Protein AF-A0A4R3ND38-F1 (afdb_monomer_lite)

pLDDT: mean 79.51, std 8.75, range [43.69, 89.25]

Organism: NCBI:txid1324956

Radius of gyration: 15.02 Å; chains: 1; bounding box: 44×27×41 Å

Sequence (92 aa):
MQVSKWAWIAIGNTALGIFTCYLYIYLWVVLEMEQGESILSWKAALSLIVGIIVFFIWNYFMLRKEVKKYWYHSIGFYFGTLLIFILFFISS

Secondary structure (DSSP, 8-state):
----HHHHHHHHHHHHHHHHHHHHHHHHHHHTGGGT--SS-HHHHHHHHHHHHHHHHHHHHHHTTS-THHHHHHHHHHHHHHHHHHHHHHH-

Foldseek 3Di:
DPDDLLNVLLCVLLVLLVVLLVQLVVCCVVPPVVVVDASPDPRSVVSVVVSVVVLCVVCCVSCVPPDPVSVVVSCCSN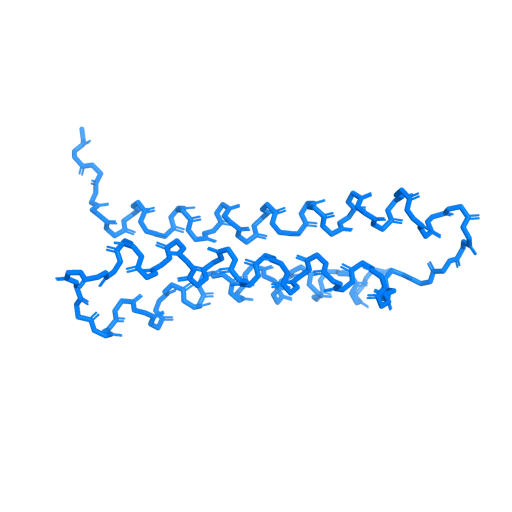VVSVVVSVVVSVVD

Structure (mmCIF, N/CA/C/O backbone):
data_AF-A0A4R3ND38-F1
#
_entry.id   AF-A0A4R3ND38-F1
#
loop_
_atom_site.group_PDB
_atom_site.id
_atom_site.type_symbol
_atom_site.label_atom_id
_atom_site.label_alt_id
_atom_site.label_comp_id
_atom_site.label_asym_id
_atom_site.label_entity_id
_atom_site.label_seq_id
_atom_site.pdbx_PDB_ins_code
_atom_site.Cartn_x
_atom_site.Cartn_y
_atom_site.Cartn_z
_atom_site.occupancy
_atom_site.B_iso_or_equiv
_atom_site.auth_seq_id
_atom_site.auth_comp_id
_atom_site.auth_asym_id
_atom_site.auth_atom_id
_atom_site.pdbx_PDB_model_num
ATOM 1 N N . MET A 1 1 ? -29.669 -1.881 2.500 1.00 43.69 1 MET A N 1
ATOM 2 C CA . MET A 1 1 ? -28.619 -2.493 3.347 1.00 43.69 1 MET A CA 1
ATOM 3 C C . MET A 1 1 ? -27.725 -1.389 3.886 1.00 43.69 1 MET A C 1
ATOM 5 O O . MET A 1 1 ? -27.081 -0.720 3.089 1.00 43.69 1 MET A O 1
ATOM 9 N N . GLN A 1 2 ? -27.707 -1.149 5.200 1.00 60.31 2 GLN A N 1
ATOM 10 C CA . GLN A 1 2 ? -26.678 -0.294 5.800 1.00 60.31 2 GLN A CA 1
ATOM 11 C C . GLN A 1 2 ? -25.371 -1.091 5.813 1.00 60.31 2 GLN A C 1
ATOM 13 O O . GLN A 1 2 ? -25.217 -2.029 6.590 1.00 60.31 2 GLN A O 1
ATOM 18 N N . VAL A 1 3 ? -24.467 -0.779 4.885 1.00 68.31 3 VAL A N 1
ATOM 19 C CA . VAL A 1 3 ? -23.129 -1.378 4.852 1.00 68.31 3 VAL A CA 1
ATOM 20 C C . VAL A 1 3 ? -22.424 -1.004 6.154 1.00 68.31 3 VAL A C 1
ATOM 22 O O . VAL A 1 3 ? -22.350 0.176 6.504 1.00 68.31 3 VAL A O 1
ATOM 25 N N . SER A 1 4 ? -21.943 -2.002 6.899 1.00 80.25 4 SER A N 1
ATOM 26 C CA . SER A 1 4 ? -21.262 -1.749 8.167 1.00 80.25 4 SER A CA 1
ATOM 27 C C . SER A 1 4 ? -19.998 -0.918 7.922 1.00 80.25 4 SER A C 1
ATOM 29 O O . SER A 1 4 ? -19.305 -1.091 6.918 1.00 80.25 4 SER A O 1
ATOM 31 N N . LYS A 1 5 ? -19.661 -0.013 8.849 1.00 74.44 5 LYS A N 1
ATOM 32 C CA . LYS A 1 5 ? -18.402 0.759 8.798 1.00 74.44 5 LYS A CA 1
ATOM 33 C C . LYS A 1 5 ? -17.175 -0.132 8.582 1.00 74.44 5 LYS A C 1
ATOM 35 O O . LYS A 1 5 ? -16.224 0.275 7.928 1.00 74.44 5 LYS A O 1
ATOM 40 N N . TRP A 1 6 ? -17.214 -1.353 9.110 1.00 75.94 6 TRP A N 1
ATOM 41 C CA . TRP A 1 6 ? -16.144 -2.328 8.949 1.00 75.94 6 TRP A CA 1
ATOM 42 C C . TRP A 1 6 ? -15.988 -2.790 7.499 1.00 75.94 6 TRP A C 1
ATOM 44 O O . TRP A 1 6 ? -14.870 -2.823 6.993 1.00 75.94 6 TRP A O 1
ATOM 54 N N . ALA A 1 7 ? -17.096 -3.067 6.807 1.00 81.25 7 ALA A N 1
ATOM 55 C CA . ALA A 1 7 ? -17.056 -3.395 5.387 1.00 81.25 7 ALA A CA 1
ATOM 56 C C . ALA A 1 7 ? -16.477 -2.231 4.565 1.00 81.25 7 ALA A C 1
ATOM 58 O O . ALA A 1 7 ? -15.655 -2.463 3.687 1.00 81.25 7 ALA A O 1
ATOM 59 N N . TRP A 1 8 ? -16.804 -0.980 4.910 1.00 81.44 8 TRP A N 1
ATOM 60 C CA . TRP A 1 8 ? -16.196 0.198 4.276 1.00 81.44 8 TRP A CA 1
ATOM 61 C C . TRP A 1 8 ? -14.684 0.301 4.497 1.00 81.44 8 TRP A C 1
ATOM 63 O O . TRP A 1 8 ? -13.952 0.613 3.561 1.00 81.44 8 TRP A O 1
ATOM 73 N N . ILE A 1 9 ? -14.202 0.012 5.709 1.00 82.88 9 ILE A N 1
ATOM 74 C CA . ILE A 1 9 ? -12.765 0.008 6.021 1.00 82.88 9 ILE A CA 1
ATOM 75 C C . ILE A 1 9 ? -12.053 -1.123 5.269 1.00 82.88 9 ILE A C 1
ATOM 77 O O . ILE A 1 9 ? -10.996 -0.897 4.684 1.00 82.88 9 ILE A O 1
ATOM 81 N N . ALA A 1 10 ? -12.632 -2.325 5.245 1.00 82.94 10 ALA A N 1
ATOM 82 C CA . ALA A 1 10 ? -12.062 -3.475 4.547 1.00 82.94 10 ALA A CA 1
ATOM 83 C C . ALA A 1 10 ? -11.993 -3.243 3.029 1.00 82.94 10 ALA A C 1
ATOM 85 O O . ALA A 1 10 ? -10.934 -3.428 2.428 1.00 82.94 10 ALA A O 1
ATOM 86 N N . ILE A 1 11 ? -13.087 -2.772 2.421 1.00 86.50 11 ILE A N 1
ATOM 87 C CA . ILE A 1 11 ? -13.147 -2.439 0.991 1.00 86.50 11 ILE A CA 1
ATOM 88 C C . ILE A 1 11 ? -12.167 -1.311 0.672 1.00 86.50 11 ILE A C 1
ATOM 90 O O . ILE A 1 11 ? -11.399 -1.438 -0.273 1.00 86.50 11 ILE A O 1
ATOM 94 N N . GLY A 1 12 ? -12.135 -0.245 1.477 1.00 85.81 12 GLY A N 1
ATOM 95 C CA . GLY A 1 12 ? -11.227 0.883 1.266 1.00 85.81 12 GLY A CA 1
ATOM 96 C C . GLY A 1 12 ? -9.754 0.479 1.327 1.00 85.81 12 GLY A C 1
ATOM 97 O O . GLY A 1 12 ? -8.982 0.851 0.450 1.00 85.81 12 GLY A O 1
ATOM 98 N N . ASN A 1 13 ? -9.364 -0.334 2.312 1.00 86.94 13 ASN A N 1
ATOM 99 C CA . ASN A 1 13 ? -7.984 -0.809 2.442 1.00 86.94 13 ASN A CA 1
ATOM 100 C C . ASN A 1 13 ? -7.582 -1.795 1.349 1.00 86.94 13 ASN A C 1
ATOM 102 O O . ASN A 1 13 ? -6.462 -1.728 0.850 1.00 86.94 13 ASN A O 1
ATOM 106 N N . THR A 1 14 ? -8.501 -2.669 0.941 1.00 86.00 14 THR A N 1
ATOM 107 C CA . THR A 1 14 ? -8.275 -3.589 -0.180 1.00 86.00 14 THR A CA 1
ATOM 108 C C . THR A 1 14 ? -8.147 -2.817 -1.494 1.00 86.00 14 THR A C 1
ATOM 110 O O . THR A 1 14 ? -7.218 -3.056 -2.258 1.00 86.00 14 THR A O 1
ATOM 113 N N . ALA A 1 15 ? -9.031 -1.845 -1.739 1.00 88.31 15 ALA A N 1
ATOM 114 C CA . ALA A 1 15 ? -8.983 -0.988 -2.919 1.00 88.31 15 ALA A CA 1
ATOM 115 C C . ALA A 1 15 ? -7.697 -0.153 -2.965 1.00 88.31 15 ALA A C 1
ATOM 117 O O . ALA A 1 15 ? -7.089 -0.043 -4.024 1.00 88.31 15 ALA A O 1
ATOM 118 N N . LEU A 1 16 ? -7.245 0.376 -1.823 1.00 88.25 16 LEU A N 1
ATOM 119 C CA . LEU A 1 16 ? -5.955 1.059 -1.720 1.00 88.25 16 LEU A CA 1
ATOM 120 C C . LEU A 1 16 ? -4.782 0.124 -2.015 1.00 88.25 16 LEU A C 1
ATOM 122 O O . LEU A 1 16 ? -3.884 0.520 -2.746 1.00 88.25 16 LEU A O 1
ATOM 126 N N . GLY A 1 17 ? -4.793 -1.107 -1.498 1.00 86.38 17 GLY A N 1
ATOM 127 C CA . GLY A 1 17 ? -3.765 -2.106 -1.808 1.00 86.38 17 GLY A CA 1
ATOM 128 C C . GLY A 1 17 ? -3.694 -2.404 -3.306 1.00 86.38 17 GLY A C 1
ATOM 129 O O . GLY A 1 17 ? -2.625 -2.313 -3.904 1.00 86.38 17 GLY A O 1
ATOM 130 N N . ILE A 1 18 ? -4.845 -2.657 -3.937 1.00 87.94 18 ILE A N 1
ATOM 131 C CA . ILE A 1 18 ? -4.951 -2.876 -5.389 1.00 87.94 18 ILE A CA 1
ATOM 132 C C . ILE A 1 18 ? -4.473 -1.647 -6.168 1.00 87.94 18 ILE A C 1
ATOM 134 O O . ILE A 1 18 ? -3.737 -1.789 -7.142 1.00 87.94 18 ILE A O 1
ATOM 138 N N . PHE A 1 19 ? -4.860 -0.443 -5.744 1.00 89.25 19 PHE 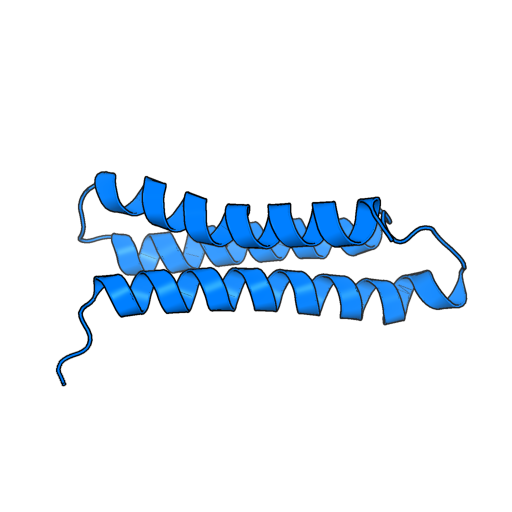A N 1
ATOM 139 C CA . PHE A 1 19 ? -4.432 0.799 -6.378 1.00 89.25 19 PHE A CA 1
ATOM 140 C C . PHE A 1 19 ? -2.913 0.979 -6.299 1.00 89.25 19 PHE A C 1
ATOM 142 O O . PHE A 1 19 ? -2.294 1.301 -7.308 1.00 89.25 19 PHE A O 1
ATOM 149 N N . THR A 1 20 ? -2.300 0.703 -5.146 1.00 88.38 20 THR A N 1
ATOM 150 C CA . THR A 1 20 ? -0.839 0.712 -4.989 1.00 88.38 20 THR A CA 1
ATOM 151 C C . THR A 1 20 ? -0.173 -0.281 -5.943 1.00 88.38 20 THR A C 1
ATOM 153 O O . THR A 1 20 ? 0.775 0.086 -6.633 1.00 88.38 20 THR A O 1
ATOM 156 N N . CYS A 1 21 ? -0.685 -1.512 -6.037 1.00 87.50 21 CYS A N 1
ATOM 157 C CA . CYS A 1 21 ? -0.179 -2.522 -6.972 1.00 87.50 21 CYS A CA 1
ATOM 158 C C . CYS A 1 21 ? -0.304 -2.076 -8.438 1.00 87.50 21 CYS A C 1
ATOM 160 O O . CYS A 1 21 ? 0.618 -2.253 -9.230 1.00 87.50 21 CYS A O 1
ATOM 162 N N . TYR A 1 22 ? -1.434 -1.472 -8.805 1.00 87.56 22 TYR A N 1
ATOM 163 C CA . TYR A 1 22 ? -1.656 -0.953 -10.153 1.00 87.56 22 TYR A CA 1
ATOM 164 C C . TYR A 1 22 ? -0.690 0.187 -10.485 1.00 87.56 22 TYR A C 1
ATOM 166 O O . TYR A 1 22 ? -0.098 0.209 -11.561 1.00 87.56 22 TYR A O 1
ATOM 174 N N . LEU A 1 23 ? -0.493 1.113 -9.546 1.00 86.56 23 LEU A N 1
ATOM 175 C CA . LEU A 1 23 ? 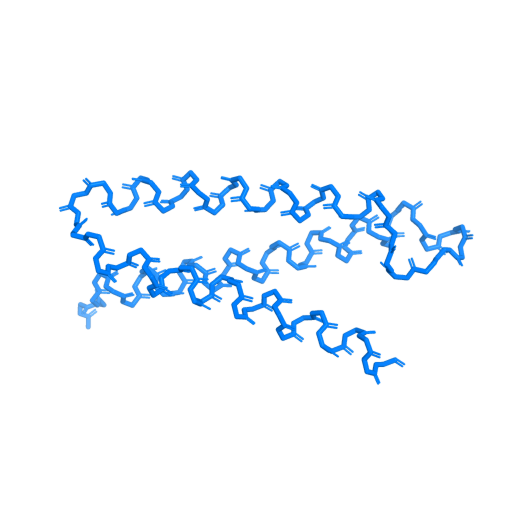0.416 2.244 -9.705 1.00 86.56 23 LEU A CA 1
ATOM 176 C C . LEU A 1 23 ? 1.871 1.769 -9.828 1.00 86.56 23 LEU A C 1
ATOM 178 O O . LEU A 1 23 ? 2.618 2.308 -10.640 1.00 86.56 23 LEU A O 1
ATOM 182 N N . TYR A 1 24 ? 2.238 0.713 -9.099 1.00 86.56 24 TYR A N 1
ATOM 183 C CA . TYR A 1 24 ? 3.526 0.041 -9.244 1.00 86.56 24 TYR A CA 1
ATOM 184 C C . TYR A 1 24 ? 3.731 -0.532 -10.645 1.00 86.56 24 TYR A C 1
ATOM 186 O O . TYR A 1 24 ? 4.733 -0.207 -11.277 1.00 86.56 24 TYR A O 1
ATOM 194 N N . ILE A 1 25 ? 2.778 -1.323 -11.156 1.00 85.00 25 ILE A N 1
ATOM 195 C CA . ILE A 1 25 ? 2.863 -1.867 -12.521 1.00 85.00 25 ILE A CA 1
ATOM 196 C C . ILE A 1 25 ? 2.952 -0.726 -13.532 1.00 85.00 25 ILE A C 1
ATO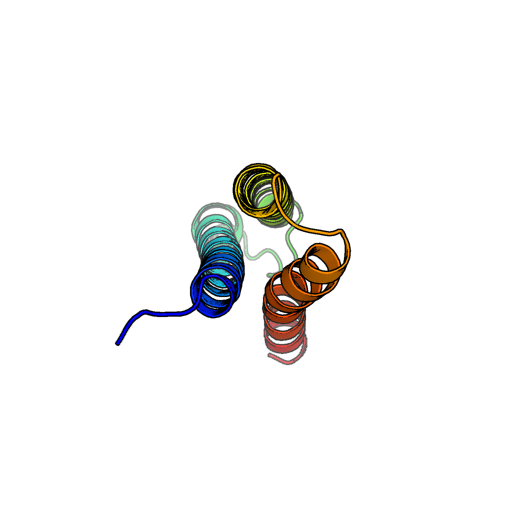M 198 O O . ILE A 1 25 ? 3.794 -0.768 -14.421 1.00 85.00 25 ILE A O 1
ATOM 202 N N . TYR A 1 26 ? 2.117 0.303 -13.393 1.00 86.25 26 TYR A N 1
ATOM 203 C CA . TYR A 1 26 ? 2.107 1.439 -14.308 1.00 86.25 26 TYR A CA 1
ATOM 204 C C . TYR A 1 26 ? 3.466 2.145 -14.356 1.00 86.25 26 TYR A C 1
ATOM 206 O O . TYR A 1 26 ? 4.002 2.374 -15.437 1.00 86.25 26 TYR A O 1
ATOM 214 N N . LEU A 1 27 ? 4.054 2.458 -13.198 1.00 84.31 27 LEU A N 1
ATOM 215 C CA . LEU A 1 27 ? 5.375 3.083 -13.159 1.00 84.31 27 LEU A CA 1
ATOM 216 C C . LEU A 1 27 ? 6.476 2.147 -13.643 1.00 84.31 27 LEU A C 1
ATOM 218 O O . LEU A 1 27 ? 7.388 2.618 -14.311 1.00 84.31 27 LEU A O 1
ATOM 222 N N . TRP A 1 28 ? 6.397 0.851 -13.350 1.00 84.50 28 TRP A N 1
ATOM 223 C CA . TRP A 1 28 ? 7.347 -0.118 -13.888 1.00 84.50 28 TRP A CA 1
ATOM 224 C C . TRP A 1 28 ? 7.283 -0.164 -15.423 1.00 84.50 28 TRP A C 1
ATOM 226 O O . TRP A 1 28 ? 8.311 -0.043 -16.085 1.00 84.50 28 TRP A O 1
ATOM 236 N N . VAL A 1 29 ? 6.080 -0.221 -16.003 1.00 84.00 29 VAL A N 1
ATOM 237 C CA . VAL A 1 29 ? 5.882 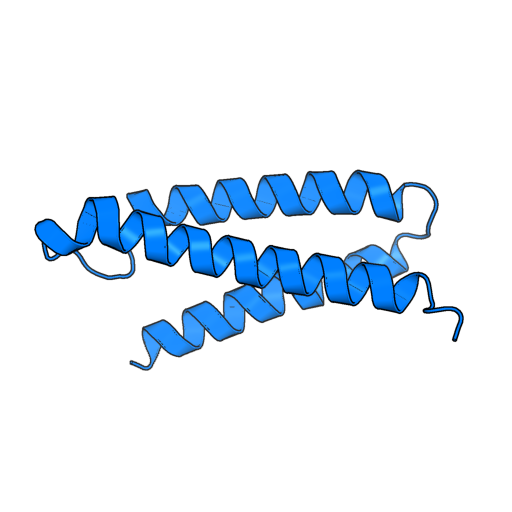-0.180 -17.461 1.00 84.00 29 VAL A CA 1
ATOM 238 C C . VAL A 1 29 ? 6.443 1.109 -18.063 1.00 84.00 29 VAL A C 1
ATOM 240 O O . VAL A 1 29 ? 7.131 1.064 -19.075 1.00 84.00 29 VAL A O 1
ATOM 243 N N . VAL A 1 30 ? 6.178 2.262 -17.448 1.00 84.25 30 VAL A N 1
ATOM 244 C CA . VAL A 1 30 ? 6.587 3.565 -17.996 1.00 84.25 30 VAL A CA 1
ATOM 245 C C . VAL A 1 30 ? 8.085 3.840 -17.830 1.00 84.25 30 VAL A C 1
ATOM 247 O O . VAL A 1 30 ? 8.670 4.504 -18.677 1.00 84.25 30 VAL A O 1
ATOM 250 N N . LEU A 1 31 ? 8.707 3.383 -16.740 1.00 78.88 31 LEU A N 1
ATOM 251 C CA . LEU A 1 31 ? 10.083 3.758 -16.390 1.00 78.88 31 LEU A CA 1
ATOM 252 C C . LEU A 1 31 ? 11.124 2.685 -16.723 1.00 78.88 31 LEU A C 1
ATOM 254 O O . LEU A 1 31 ? 12.285 3.031 -16.927 1.00 78.88 31 LEU A O 1
ATOM 258 N N . GLU A 1 32 ? 10.739 1.408 -16.734 1.00 75.88 32 GLU A N 1
ATOM 259 C CA . GLU A 1 32 ? 11.684 0.281 -16.675 1.00 75.88 32 GLU A CA 1
ATOM 260 C C . GLU A 1 32 ? 11.485 -0.732 -17.815 1.00 75.88 32 GLU A C 1
ATOM 262 O O . GLU A 1 32 ? 12.447 -1.379 -18.228 1.00 75.88 32 GLU A O 1
ATOM 267 N N . MET A 1 33 ? 10.275 -0.849 -18.380 1.00 70.62 33 MET A N 1
ATOM 268 C CA . MET A 1 33 ? 9.993 -1.814 -19.456 1.00 70.62 33 MET A CA 1
ATOM 269 C C . MET A 1 33 ? 10.808 -1.542 -20.729 1.00 70.62 33 MET A C 1
ATOM 271 O O . MET A 1 33 ? 11.247 -2.488 -21.378 1.00 70.62 33 MET A O 1
ATOM 275 N N . GLU A 1 34 ? 11.075 -0.277 -21.070 1.00 67.12 34 GLU A N 1
ATOM 276 C CA . GLU A 1 34 ? 11.967 0.067 -22.192 1.00 67.12 34 GLU A CA 1
ATOM 277 C C . GLU A 1 34 ? 13.441 -0.277 -21.919 1.00 67.12 34 GLU A C 1
ATOM 279 O O . GLU A 1 34 ? 14.216 -0.452 -22.856 1.00 67.12 34 GLU A O 1
ATOM 284 N N . GLN A 1 35 ? 13.837 -0.391 -20.648 1.00 67.50 35 GLN A N 1
ATOM 285 C CA . GLN A 1 35 ? 15.224 -0.624 -20.226 1.00 67.50 35 GLN A CA 1
ATOM 286 C C . GLN A 1 35 ? 15.530 -2.113 -19.998 1.00 67.50 35 GLN A C 1
ATOM 288 O O . GLN A 1 35 ? 16.689 -2.475 -19.800 1.00 67.50 35 GLN A O 1
ATOM 293 N N . GLY A 1 36 ? 14.517 -2.987 -20.064 1.00 64.38 36 GLY A N 1
ATOM 294 C CA . GLY A 1 36 ? 14.666 -4.428 -19.839 1.00 64.38 36 GLY A CA 1
ATOM 295 C C . GLY A 1 36 ? 15.030 -4.789 -18.396 1.00 64.38 36 GLY A C 1
ATOM 296 O O . GLY A 1 36 ? 15.534 -5.885 -18.149 1.00 64.38 36 GLY A O 1
ATOM 297 N N . GLU A 1 37 ? 14.812 -3.873 -17.447 1.00 68.31 37 GLU A N 1
ATOM 298 C CA . GLU A 1 37 ? 15.094 -4.119 -16.036 1.00 68.31 37 GLU A CA 1
ATOM 299 C C . GLU A 1 37 ? 14.077 -5.086 -15.416 1.00 68.31 37 GLU A C 1
ATOM 301 O O . GLU A 1 37 ? 12.922 -5.200 -15.838 1.00 68.31 37 GLU A O 1
ATOM 306 N N . SER A 1 38 ? 14.528 -5.805 -14.385 1.00 70.81 38 SER A N 1
ATOM 307 C CA . SER A 1 38 ? 13.691 -6.747 -13.643 1.00 70.81 38 SER A CA 1
ATOM 308 C C . SER A 1 38 ? 12.453 -6.052 -13.069 1.00 70.81 38 SER A C 1
ATOM 310 O O . SER A 1 38 ? 12.489 -4.879 -12.693 1.00 70.81 38 SER A O 1
ATOM 312 N N . ILE A 1 39 ? 11.356 -6.805 -12.938 1.00 70.31 39 ILE A N 1
ATOM 313 C CA . ILE A 1 39 ? 10.114 -6.350 -12.295 1.00 70.31 39 ILE A CA 1
ATOM 314 C C . ILE A 1 39 ? 10.393 -5.756 -10.911 1.00 70.31 39 ILE A C 1
ATOM 316 O O . ILE A 1 39 ? 9.806 -4.746 -10.545 1.00 70.31 39 ILE A O 1
ATOM 320 N N . LEU A 1 40 ? 11.383 -6.294 -10.197 1.00 67.75 40 LEU A N 1
ATOM 321 C CA . LEU A 1 40 ? 11.874 -5.815 -8.903 1.00 67.75 40 LEU A CA 1
ATOM 322 C C . LEU A 1 40 ? 12.790 -4.575 -9.016 1.00 67.75 40 LEU A C 1
ATOM 324 O O . LEU A 1 40 ? 13.873 -4.531 -8.436 1.00 67.75 40 LEU A O 1
ATOM 328 N N . SER A 1 41 ? 12.353 -3.545 -9.743 1.00 73.94 41 SER A N 1
ATOM 329 C CA . SER A 1 41 ? 13.105 -2.292 -9.862 1.00 73.94 41 SER A CA 1
ATOM 330 C C . SER A 1 41 ? 12.919 -1.383 -8.642 1.00 73.94 41 SER A C 1
ATOM 332 O O . SER A 1 41 ? 11.812 -1.180 -8.125 1.00 73.94 41 SER A O 1
ATOM 334 N N . TRP A 1 42 ? 14.021 -0.772 -8.202 1.00 71.06 42 TRP A N 1
ATOM 335 C CA . TRP A 1 42 ? 14.037 0.187 -7.096 1.00 71.06 42 TRP A CA 1
ATOM 336 C C . TRP A 1 42 ? 13.201 1.440 -7.395 1.00 71.06 42 TRP A C 1
ATOM 338 O O . TRP A 1 42 ? 12.583 2.002 -6.487 1.00 71.06 42 TRP A O 1
ATOM 348 N N . LYS A 1 43 ? 13.119 1.867 -8.664 1.00 73.31 43 LYS A N 1
ATOM 349 C CA . LYS A 1 43 ? 12.316 3.043 -9.040 1.00 73.31 43 LYS A CA 1
ATOM 350 C C . LYS A 1 43 ? 10.826 2.767 -8.877 1.00 73.31 43 LYS A C 1
ATOM 352 O O . LYS A 1 43 ? 10.103 3.596 -8.329 1.00 73.31 43 LYS A O 1
ATOM 357 N N . ALA A 1 44 ? 10.379 1.576 -9.272 1.00 73.19 44 ALA A N 1
ATOM 358 C CA . ALA A 1 44 ? 9.002 1.147 -9.068 1.00 73.19 44 ALA A CA 1
ATOM 359 C C . ALA A 1 44 ? 8.686 0.998 -7.566 1.00 73.19 44 ALA A C 1
ATOM 361 O O . ALA A 1 44 ? 7.607 1.398 -7.125 1.00 73.19 44 ALA A O 1
ATOM 362 N N . ALA A 1 45 ? 9.642 0.549 -6.743 1.00 78.12 45 ALA A N 1
ATOM 363 C CA . ALA A 1 45 ? 9.469 0.425 -5.290 1.00 78.12 45 ALA A CA 1
ATOM 364 C C . ALA A 1 45 ? 9.128 1.755 -4.581 1.00 78.12 45 ALA A C 1
ATOM 366 O O . ALA A 1 45 ? 8.455 1.737 -3.547 1.00 78.12 45 ALA A O 1
ATOM 367 N N . LEU A 1 46 ? 9.486 2.915 -5.149 1.00 81.44 46 LEU A N 1
ATOM 368 C CA . LEU A 1 46 ? 9.057 4.218 -4.619 1.00 81.44 46 LEU A CA 1
ATOM 369 C C . LEU A 1 46 ? 7.529 4.373 -4.608 1.00 81.44 46 LEU A C 1
ATOM 371 O O . LEU A 1 46 ? 6.988 4.962 -3.672 1.00 81.44 46 LEU A O 1
ATOM 375 N N . SER A 1 47 ? 6.809 3.804 -5.581 1.00 81.94 47 SER A N 1
ATOM 376 C CA . SER A 1 47 ? 5.337 3.838 -5.569 1.00 81.94 47 SER A CA 1
ATOM 377 C C . SER A 1 47 ? 4.729 2.999 -4.455 1.00 81.94 47 SER A C 1
ATOM 379 O O . SER A 1 47 ? 3.691 3.380 -3.918 1.00 81.94 47 SER A O 1
ATOM 381 N N . LEU A 1 48 ? 5.392 1.912 -4.043 1.00 82.19 48 LEU A N 1
ATOM 382 C CA . LEU A 1 48 ? 4.968 1.132 -2.881 1.00 82.19 48 LEU A CA 1
ATOM 383 C C . LEU A 1 48 ? 5.095 1.962 -1.603 1.00 82.19 48 LEU A C 1
ATOM 385 O O . LEU A 1 48 ? 4.184 1.952 -0.777 1.00 82.19 48 LEU A O 1
ATOM 389 N N . ILE A 1 49 ? 6.179 2.731 -1.464 1.00 84.94 49 ILE A N 1
ATOM 390 C CA . ILE A 1 49 ? 6.378 3.642 -0.327 1.00 84.94 49 ILE A CA 1
ATOM 391 C C . ILE A 1 49 ? 5.292 4.723 -0.315 1.00 84.94 49 ILE A C 1
ATOM 393 O O . ILE A 1 49 ? 4.672 4.956 0.724 1.00 84.94 49 ILE A O 1
ATOM 397 N N . VAL A 1 50 ? 5.001 5.338 -1.465 1.00 85.38 50 VAL A N 1
ATOM 398 C CA . VAL A 1 50 ? 3.910 6.320 -1.593 1.00 85.38 50 VAL A CA 1
ATOM 399 C C . VAL A 1 50 ? 2.563 5.686 -1.236 1.00 85.38 50 VAL A C 1
ATOM 401 O O . VAL A 1 50 ? 1.805 6.266 -0.460 1.00 85.38 50 VAL A O 1
ATOM 404 N N . GLY A 1 51 ? 2.285 4.474 -1.716 1.00 84.69 51 GLY A N 1
ATOM 405 C CA . GLY A 1 51 ? 1.073 3.730 -1.379 1.00 84.69 51 GLY A CA 1
ATOM 406 C C . GLY A 1 51 ? 0.946 3.450 0.119 1.00 84.69 51 GLY A C 1
ATOM 407 O O . GLY A 1 51 ? -0.121 3.652 0.697 1.00 84.69 51 GLY A O 1
ATOM 408 N N . ILE A 1 52 ? 2.041 3.058 0.780 1.00 86.69 52 ILE A N 1
ATOM 409 C CA . ILE A 1 52 ? 2.082 2.853 2.237 1.00 86.69 52 ILE A CA 1
ATOM 410 C C . ILE A 1 52 ? 1.760 4.162 2.968 1.00 86.69 52 ILE A C 1
ATOM 412 O O . ILE A 1 52 ? 0.952 4.160 3.896 1.00 86.69 52 ILE A O 1
ATOM 416 N N . ILE A 1 53 ? 2.332 5.290 2.542 1.00 88.31 53 ILE A N 1
ATOM 417 C CA . ILE A 1 53 ? 2.044 6.604 3.138 1.00 88.31 53 ILE A CA 1
ATOM 418 C C . ILE A 1 53 ? 0.555 6.947 2.992 1.00 88.31 53 ILE A C 1
ATOM 420 O O . ILE A 1 53 ? -0.088 7.323 3.974 1.00 88.31 53 ILE A O 1
ATOM 424 N N . VAL A 1 54 ? -0.019 6.762 1.801 1.00 87.25 54 VAL A N 1
ATOM 425 C CA . VAL A 1 54 ? -1.450 6.994 1.546 1.00 87.25 54 VAL A CA 1
ATOM 426 C C . VAL A 1 54 ? -2.320 6.077 2.412 1.00 87.25 54 VAL A C 1
ATOM 428 O O . VAL A 1 54 ? -3.297 6.544 3.001 1.00 87.25 54 VAL A O 1
ATOM 431 N N . PHE A 1 55 ? -1.941 4.807 2.573 1.00 88.25 55 PHE A N 1
ATOM 432 C CA . PHE A 1 55 ? -2.606 3.869 3.478 1.00 88.25 55 PHE A CA 1
ATOM 433 C C . PHE A 1 55 ? -2.605 4.371 4.928 1.00 88.25 55 PHE A C 1
ATOM 435 O O . PHE A 1 55 ? -3.658 4.366 5.575 1.00 88.25 55 PHE A O 1
ATOM 442 N N . PHE A 1 56 ? -1.462 4.839 5.438 1.00 86.12 56 PHE A N 1
ATOM 443 C CA . PHE A 1 56 ? -1.364 5.388 6.793 1.00 86.12 56 PHE A CA 1
ATOM 444 C C . PHE A 1 56 ? -2.248 6.627 6.964 1.00 86.12 56 PHE A C 1
ATOM 446 O O . PHE A 1 56 ? -2.959 6.720 7.964 1.00 86.12 56 PHE A O 1
ATOM 453 N N . ILE A 1 57 ? -2.265 7.543 5.991 1.00 87.25 57 ILE A N 1
ATOM 454 C CA . ILE A 1 57 ? -3.098 8.757 6.028 1.00 87.25 57 ILE A CA 1
ATOM 455 C C . ILE A 1 57 ? -4.589 8.398 6.027 1.00 87.25 57 ILE A C 1
ATOM 457 O O . ILE A 1 57 ? -5.347 8.883 6.873 1.00 87.25 57 ILE A O 1
ATOM 461 N N . TRP A 1 58 ? -5.013 7.517 5.119 1.00 83.44 58 TRP A N 1
ATOM 462 C CA . TRP A 1 58 ? -6.403 7.071 5.013 1.00 83.44 58 TRP A CA 1
ATOM 463 C C . TRP A 1 58 ? -6.884 6.389 6.298 1.00 83.44 58 TRP A C 1
ATOM 465 O O . TRP A 1 58 ? -7.932 6.745 6.846 1.00 83.44 58 TRP A O 1
ATOM 475 N N . ASN A 1 59 ? -6.096 5.449 6.829 1.00 84.06 59 ASN A N 1
ATOM 476 C CA . ASN A 1 59 ? -6.439 4.745 8.064 1.00 84.06 59 ASN A CA 1
ATOM 477 C C . ASN A 1 59 ? -6.394 5.654 9.276 1.00 84.06 59 ASN A C 1
ATOM 479 O O . ASN A 1 59 ? -7.251 5.527 10.146 1.00 84.06 59 ASN A O 1
ATOM 483 N N . TYR A 1 60 ? -5.456 6.596 9.336 1.00 84.50 60 TYR A N 1
ATOM 484 C CA . TYR A 1 60 ? -5.429 7.585 10.402 1.00 84.50 60 TYR A CA 1
ATOM 485 C C . TYR A 1 60 ? -6.729 8.396 10.436 1.00 84.50 60 TYR A C 1
ATOM 487 O O . TYR A 1 60 ? -7.303 8.577 11.508 1.00 84.50 60 TYR A O 1
ATOM 495 N N . PHE A 1 61 ? -7.248 8.822 9.280 1.00 83.19 61 PHE A N 1
ATOM 496 C CA . PHE A 1 61 ? -8.497 9.583 9.215 1.00 83.19 61 PHE A CA 1
ATOM 497 C C . PHE A 1 61 ? -9.729 8.730 9.559 1.00 83.19 61 PHE A C 1
ATOM 499 O O . PHE A 1 61 ? -10.564 9.148 10.366 1.00 83.19 61 PHE A O 1
ATOM 506 N N . MET A 1 62 ? -9.827 7.518 9.003 1.00 75.50 62 MET A N 1
ATOM 507 C CA . MET A 1 62 ? -10.969 6.614 9.208 1.00 75.50 62 MET A CA 1
ATOM 508 C C . MET A 1 62 ? -11.017 5.991 10.610 1.00 75.50 62 MET A C 1
ATOM 510 O O . MET A 1 62 ? -12.093 5.869 11.196 1.00 75.50 62 MET A O 1
ATOM 514 N N . LEU A 1 63 ? -9.865 5.617 11.172 1.00 77.19 63 LEU A N 1
ATOM 515 C CA . LEU A 1 63 ? -9.752 4.947 12.474 1.00 77.19 63 LEU A CA 1
ATOM 516 C C . LEU A 1 63 ? -9.502 5.916 13.632 1.00 77.19 63 LEU A C 1
ATOM 518 O O . LEU A 1 63 ? -9.439 5.478 14.776 1.00 77.19 63 LEU A O 1
ATOM 522 N 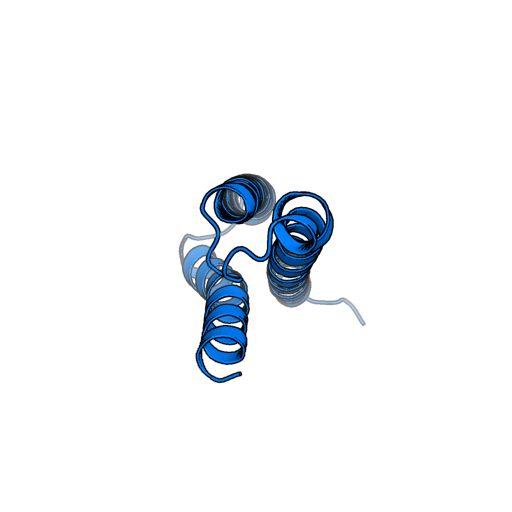N . ARG A 1 64 ? -9.424 7.231 13.379 1.00 75.12 64 ARG A N 1
ATOM 523 C CA . ARG A 1 64 ? -9.248 8.282 14.402 1.00 75.12 64 ARG A CA 1
ATOM 524 C C . ARG A 1 64 ? -10.154 8.118 15.626 1.00 75.12 64 ARG A C 1
ATOM 526 O O . ARG A 1 64 ? -9.776 8.505 16.727 1.00 75.12 64 ARG A O 1
ATOM 533 N N . LYS A 1 65 ? -11.379 7.635 15.410 1.00 68.19 65 LYS A N 1
ATOM 534 C CA . LYS A 1 65 ? -12.433 7.539 16.430 1.00 68.19 65 LYS A CA 1
ATOM 535 C C . LYS A 1 65 ? -12.640 6.121 16.974 1.00 68.19 65 LYS A C 1
ATOM 537 O O . LYS A 1 65 ? -13.486 5.943 17.841 1.00 68.19 65 LYS A O 1
ATOM 542 N N . GLU A 1 66 ? -11.909 5.128 16.471 1.00 63.91 66 GLU A N 1
ATOM 543 C CA . GLU A 1 66 ? -12.147 3.705 16.736 1.00 63.91 66 GLU A CA 1
ATOM 544 C C . GLU A 1 66 ? -10.899 3.033 17.337 1.00 63.91 66 GLU A C 1
ATOM 546 O O . GLU A 1 66 ? -9.758 3.426 17.104 1.00 63.91 66 GLU A O 1
ATOM 551 N N . VAL A 1 67 ? -11.121 2.002 18.151 1.00 61.22 67 VAL A N 1
ATOM 552 C CA . VAL A 1 67 ? -10.103 1.343 18.987 1.00 61.22 67 VAL A CA 1
ATOM 553 C C . VAL A 1 67 ? -8.984 0.696 18.148 1.00 61.22 67 VAL A C 1
ATOM 555 O O . VAL A 1 67 ? -9.237 0.135 17.081 1.00 61.22 67 VAL A O 1
ATOM 558 N N . LYS A 1 68 ? -7.753 0.655 18.695 1.00 65.88 68 LYS A N 1
ATOM 559 C CA . LYS A 1 68 ? -6.534 -0.008 18.159 1.00 65.88 68 LYS A CA 1
ATOM 560 C C . LYS A 1 68 ? -6.742 -1.414 17.552 1.00 65.88 68 LYS A C 1
ATOM 562 O O . LYS A 1 68 ? -5.924 -1.865 16.759 1.00 65.88 68 LYS A O 1
ATOM 567 N N . LYS A 1 69 ? -7.828 -2.116 17.890 1.00 67.88 69 LYS A N 1
ATOM 568 C CA . LYS A 1 69 ? -8.179 -3.446 17.362 1.00 67.88 69 LYS A CA 1
ATOM 569 C C . LYS A 1 69 ? -8.420 -3.457 15.841 1.00 67.88 69 LYS A C 1
ATOM 571 O O . LYS A 1 69 ? -8.107 -4.447 15.180 1.00 67.88 69 LYS A O 1
ATOM 576 N N . TYR A 1 70 ? -8.931 -2.363 15.273 1.00 70.88 70 TYR A N 1
ATOM 577 C CA . TYR A 1 70 ? -9.234 -2.269 13.836 1.00 70.88 70 TYR A CA 1
ATOM 578 C C . TYR A 1 70 ? -8.020 -1.917 12.965 1.00 70.88 70 TYR A C 1
ATOM 580 O O . TYR A 1 70 ? -8.028 -2.167 11.759 1.00 70.88 70 TYR A O 1
ATOM 588 N N . TRP A 1 71 ? -6.951 -1.407 13.579 1.00 79.00 71 TRP A N 1
ATOM 589 C CA . TRP A 1 71 ? -5.682 -1.150 12.902 1.00 79.00 71 TRP A CA 1
ATOM 590 C C . TRP A 1 71 ? -5.030 -2.442 12.407 1.00 79.00 71 TRP A C 1
ATOM 592 O O . TRP A 1 71 ? -4.627 -2.514 11.251 1.00 79.00 71 TRP A O 1
ATOM 602 N N . TYR A 1 72 ? -5.017 -3.492 13.235 1.00 79.31 72 TYR A N 1
ATOM 603 C CA . TYR A 1 72 ? -4.456 -4.792 12.849 1.00 79.31 72 TYR A CA 1
ATOM 604 C C . TYR A 1 72 ? -5.163 -5.409 11.638 1.00 79.31 72 TYR A C 1
ATOM 606 O O . TYR A 1 72 ? -4.504 -5.930 10.744 1.00 79.31 72 TYR A O 1
ATOM 614 N N . HIS A 1 73 ? -6.494 -5.300 11.569 1.00 80.44 73 HIS A N 1
ATOM 615 C CA . HIS A 1 73 ? -7.256 -5.800 10.421 1.00 80.44 73 HIS A CA 1
ATOM 616 C C . HIS A 1 73 ? -6.949 -4.997 9.155 1.00 80.44 73 HIS A C 1
ATOM 618 O O . HIS A 1 73 ? -6.760 -5.569 8.089 1.00 80.44 73 HIS A O 1
ATOM 624 N N . SER A 1 74 ? -6.850 -3.674 9.281 1.00 80.94 74 SER A N 1
ATOM 625 C CA . SER A 1 74 ? -6.551 -2.777 8.162 1.00 80.94 74 SER A CA 1
ATOM 626 C C . SER A 1 74 ? -5.162 -3.023 7.576 1.00 80.94 74 SER A C 1
ATOM 628 O O . SER A 1 74 ? -5.015 -3.113 6.358 1.00 80.94 74 SER A O 1
ATOM 630 N N . ILE A 1 75 ? -4.166 -3.214 8.447 1.00 84.62 75 ILE A N 1
ATOM 631 C CA . ILE A 1 75 ? -2.817 -3.645 8.063 1.00 84.62 75 ILE A CA 1
ATOM 632 C C . ILE A 1 75 ? -2.892 -5.002 7.362 1.00 84.62 75 ILE A C 1
ATOM 634 O O . ILE A 1 75 ? -2.322 -5.150 6.289 1.00 84.62 75 ILE A O 1
ATOM 638 N N . GLY A 1 76 ? -3.635 -5.965 7.915 1.00 84.69 76 GLY A N 1
ATOM 639 C CA . GLY A 1 76 ? -3.802 -7.291 7.318 1.00 84.69 76 GLY A CA 1
ATOM 640 C C . GLY A 1 76 ? -4.370 -7.257 5.897 1.00 84.69 76 GLY A C 1
ATOM 641 O O . GLY A 1 76 ? -3.835 -7.928 5.022 1.00 84.69 76 GLY A O 1
ATOM 642 N N . PHE A 1 77 ? -5.399 -6.447 5.630 1.00 85.31 77 PHE A N 1
ATOM 643 C CA . PHE A 1 77 ? -5.981 -6.337 4.285 1.00 85.31 77 PHE A CA 1
ATOM 644 C C . PHE A 1 77 ? -5.028 -5.682 3.279 1.00 85.31 77 PHE A C 1
ATOM 646 O O . PHE A 1 77 ? -4.880 -6.183 2.163 1.00 85.31 77 PHE A O 1
ATOM 653 N N . TYR A 1 78 ? -4.361 -4.593 3.671 1.00 86.50 78 TYR A N 1
ATOM 654 C CA . TYR A 1 78 ? -3.455 -3.851 2.790 1.00 86.50 78 TYR A CA 1
ATOM 655 C C . TYR A 1 78 ? -2.142 -4.599 2.532 1.00 86.50 78 TYR A C 1
ATOM 657 O O . TYR A 1 78 ? -1.737 -4.797 1.389 1.00 86.50 78 TYR A O 1
ATOM 665 N N . PHE A 1 79 ? -1.484 -5.085 3.586 1.00 87.12 79 PHE A N 1
ATOM 666 C CA . PHE A 1 79 ? -0.278 -5.892 3.417 1.00 87.12 79 PHE A CA 1
ATOM 667 C C . PHE A 1 79 ? -0.598 -7.248 2.806 1.00 87.12 79 PHE A C 1
ATOM 669 O O . PHE A 1 79 ? 0.196 -7.729 2.015 1.00 87.12 79 PHE A O 1
ATOM 676 N N . GLY A 1 80 ? -1.757 -7.844 3.096 1.00 87.25 80 GLY A N 1
ATOM 677 C CA . GLY A 1 80 ? -2.189 -9.086 2.457 1.00 87.25 80 GLY A CA 1
ATOM 678 C C . GLY A 1 80 ? -2.296 -8.950 0.939 1.00 87.25 80 GLY A C 1
ATOM 679 O O . GLY A 1 80 ? -1.801 -9.811 0.218 1.00 87.25 80 GLY A O 1
ATOM 680 N N . THR A 1 81 ? -2.858 -7.842 0.444 1.00 85.94 81 THR A N 1
ATOM 681 C CA . THR A 1 81 ? -2.916 -7.568 -1.003 1.00 85.94 81 THR A CA 1
ATOM 682 C C . THR A 1 81 ? -1.526 -7.375 -1.607 1.00 85.94 81 THR A C 1
ATOM 684 O O . THR A 1 81 ? -1.238 -7.968 -2.645 1.00 85.94 81 THR A O 1
ATOM 687 N N . LEU A 1 82 ? -0.639 -6.630 -0.942 1.00 85.50 82 LEU A N 1
ATOM 688 C CA . LEU A 1 82 ? 0.756 -6.483 -1.379 1.00 85.50 82 LEU A CA 1
ATOM 689 C C . LEU A 1 82 ? 1.524 -7.812 -1.371 1.00 85.50 82 LEU A C 1
ATOM 691 O O . LEU A 1 82 ? 2.300 -8.082 -2.279 1.00 85.50 82 LEU A O 1
ATOM 695 N N . LEU A 1 83 ? 1.316 -8.655 -0.362 1.00 87.56 83 LEU A N 1
ATOM 696 C CA . LEU A 1 83 ? 2.023 -9.926 -0.208 1.00 87.56 83 LEU A CA 1
ATOM 697 C C . LEU A 1 83 ? 1.585 -10.917 -1.293 1.00 87.56 83 LEU A C 1
ATOM 699 O O . LEU A 1 83 ? 2.433 -11.525 -1.937 1.00 87.56 83 LEU A O 1
ATOM 703 N N . ILE A 1 84 ? 0.278 -11.013 -1.564 1.00 87.00 84 ILE A N 1
ATOM 704 C CA . ILE A 1 84 ? -0.259 -11.799 -2.688 1.00 87.00 84 ILE A CA 1
ATOM 705 C C . ILE A 1 84 ? 0.315 -11.299 -4.015 1.00 87.00 84 ILE A C 1
ATOM 707 O O . ILE A 1 84 ? 0.729 -12.104 -4.843 1.00 87.00 84 ILE A O 1
ATOM 711 N N . PHE A 1 85 ? 0.374 -9.981 -4.203 1.00 85.44 85 PHE A N 1
ATOM 712 C CA . PHE A 1 85 ? 0.955 -9.374 -5.395 1.00 85.44 85 PHE A CA 1
ATOM 713 C C . PHE A 1 85 ? 2.432 -9.753 -5.572 1.00 85.44 85 PHE A C 1
ATOM 715 O O . PHE A 1 85 ? 2.819 -10.234 -6.633 1.00 85.44 85 PHE A O 1
ATOM 722 N N . ILE A 1 86 ? 3.245 -9.613 -4.524 1.00 83.12 86 ILE A N 1
ATOM 723 C CA . ILE A 1 86 ? 4.669 -9.973 -4.556 1.00 83.12 86 ILE A CA 1
ATOM 724 C C . ILE A 1 86 ? 4.848 -11.468 -4.843 1.00 83.12 86 ILE A C 1
ATOM 726 O O . ILE A 1 86 ? 5.686 -11.832 -5.661 1.00 83.12 86 ILE A O 1
ATOM 730 N N . LEU A 1 87 ? 4.055 -12.336 -4.208 1.00 85.62 87 LEU A N 1
ATOM 731 C CA . LEU A 1 87 ? 4.107 -13.781 -4.448 1.00 85.62 87 LEU A CA 1
ATOM 732 C C . LEU A 1 87 ? 3.743 -14.137 -5.891 1.00 85.62 87 LEU A C 1
ATOM 734 O O . LEU A 1 87 ? 4.396 -14.991 -6.488 1.00 85.62 87 LEU A O 1
ATOM 738 N N . PHE A 1 88 ? 2.735 -13.474 -6.459 1.00 84.12 88 PHE A N 1
ATOM 739 C CA . PHE A 1 88 ? 2.352 -13.669 -7.854 1.00 84.12 88 PHE A CA 1
ATOM 740 C C . PHE A 1 88 ? 3.515 -13.338 -8.798 1.00 84.12 88 PHE A C 1
ATOM 742 O O . PHE A 1 88 ? 3.846 -14.151 -9.647 1.00 84.12 88 PHE A O 1
ATOM 749 N N . PHE A 1 89 ? 4.195 -12.210 -8.581 1.00 75.00 89 PHE A N 1
ATOM 750 C CA . PHE A 1 89 ? 5.320 -11.780 -9.418 1.00 75.00 89 PHE A CA 1
ATOM 751 C C . PHE A 1 89 ? 6.633 -12.537 -9.183 1.00 75.00 89 PHE A C 1
ATOM 753 O O . PHE A 1 89 ? 7.460 -12.609 -10.082 1.00 75.00 89 PHE A O 1
ATOM 760 N N . ILE A 1 90 ? 6.853 -13.093 -7.990 1.00 76.94 90 ILE A N 1
ATOM 761 C CA . ILE A 1 90 ? 8.004 -13.973 -7.720 1.00 76.94 90 ILE A CA 1
ATOM 762 C C . ILE A 1 90 ? 7.822 -15.352 -8.362 1.00 76.94 90 ILE A C 1
ATOM 764 O O . ILE A 1 90 ? 8.808 -16.013 -8.678 1.00 76.94 90 ILE A O 1
ATOM 768 N N . SER A 1 91 ? 6.578 -15.817 -8.494 1.00 69.06 91 SER A N 1
ATOM 769 C CA . SER A 1 91 ? 6.267 -17.149 -9.029 1.00 69.06 91 SER A CA 1
ATOM 770 C C . SER A 1 91 ? 6.050 -17.191 -10.546 1.00 69.06 91 SER A C 1
ATOM 772 O O . SER A 1 91 ? 5.977 -18.290 -11.096 1.00 69.06 91 SER A O 1
ATOM 774 N N . SER A 1 92 ? 5.954 -16.031 -11.204 1.00 55.94 92 SER A N 1
ATOM 775 C CA . SER A 1 92 ? 5.806 -15.858 -12.658 1.00 55.94 92 SER A CA 1
ATOM 776 C C . SER A 1 92 ? 7.141 -15.621 -13.351 1.00 55.94 92 SER A C 1
ATOM 778 O O . SER A 1 92 ? 7.368 -16.247 -14.406 1.00 55.94 92 SER A O 1
#